Protein AF-A0AAX4JGH0-F1 (afdb_monomer_lite)

Radius of gyration: 52.21 Å; chains: 1; bounding box: 107×26×137 Å

pLDDT: mean 78.75, std 10.43, range [48.78, 91.88]

Foldseek 3Di:
DDPLLVLLVVLVVLLVVCVVVPPPPPPPVSLVSNVVSLVVNVVCVVPDDDDPVSVVSSVVSVVVSVVVVVVVVVVVVVVVVVVVVVVVVVVVVVVVVVVVVVVCVVCVVVVVVVVVVVVVVVVVVVVVVVVVVVVVVVVVVVVVVVVVVVVVVVVVVVVVVVVVVD

Organism: NCBI:txid6039

Secondary structure (DSSP, 8-state):
--HHHHHHHHHHHHHHHHHHTTT----HHHHHHHHHHHHHHHHHHHHS---HHHHHHHHHHHHHHHHHHHHHHHHHHHHHHHHHHHHHHHHHHHHHHHHHHHHHHHHHHHHHHHHHHHHHHHHHHHHHHHHHHHHHHHHHHHHHHHHHHHHHHHHHHHHHHHHHH-

Sequence (166 aa):
MNEFTHNLDSIKNILQIYKLKKNKLNDNNLLDEIKYLVKSNDKLVDTCDIQQEVLSDYIEERRKCFNLSAVAHIESLHRKNKLLNIAEDTEHVFLLNEYIKILVEEKSEQVDFLLSNYETSESFVMNGSFNLQKYNGRFFKWKVLVKVIIICILIFYTAKIISFFL

Structure (mmCIF, N/CA/C/O backbone):
data_AF-A0AAX4JGH0-F1
#
_entry.id   AF-A0AAX4JGH0-F1
#
loop_
_atom_site.group_PDB
_atom_site.id
_atom_site.type_symbol
_atom_site.label_atom_id
_atom_site.label_alt_id
_atom_site.label_comp_id
_atom_site.label_asym_id
_atom_site.label_entity_id
_atom_site.label_seq_id
_atom_site.pdbx_PDB_ins_code
_atom_site.Cartn_x
_atom_site.Cartn_y
_atom_site.Cartn_z
_atom_site.occupancy
_atom_site.B_iso_or_equiv
_atom_site.auth_seq_id
_atom_site.auth_comp_id
_atom_site.auth_asym_id
_atom_site.auth_atom_id
_atom_site.pdbx_PDB_model_num
ATOM 1 N N . MET A 1 1 ? -22.198 -10.098 53.053 1.00 55.28 1 MET A N 1
ATOM 2 C CA . MET A 1 1 ? -21.180 -9.181 52.496 1.00 55.2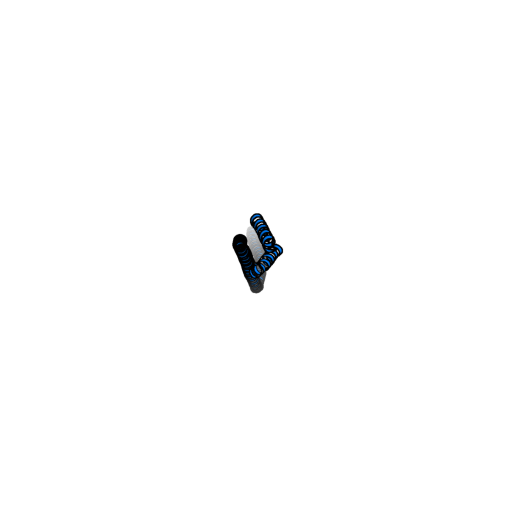8 1 MET A CA 1
ATOM 3 C C . MET A 1 1 ? -21.065 -9.574 51.039 1.00 55.28 1 MET A C 1
ATOM 5 O O . MET A 1 1 ? -20.513 -10.620 50.733 1.00 55.28 1 MET A O 1
ATOM 9 N N . ASN A 1 2 ? -21.896 -8.906 50.241 1.00 77.50 2 ASN A N 1
ATOM 10 C CA . ASN A 1 2 ? -22.578 -9.483 49.085 1.00 77.50 2 ASN A CA 1
ATOM 11 C C . ASN A 1 2 ? -21.669 -9.551 47.863 1.00 77.50 2 ASN A C 1
ATOM 13 O O . ASN A 1 2 ? -20.765 -8.737 47.711 1.00 77.50 2 ASN A O 1
ATOM 17 N N . GLU A 1 3 ? -21.979 -10.480 46.966 1.00 85.50 3 GLU A N 1
ATOM 18 C CA . GLU A 1 3 ? -21.439 -10.612 45.607 1.00 85.50 3 GLU A CA 1
ATOM 19 C C . GLU A 1 3 ? -21.186 -9.259 44.906 1.00 85.50 3 GLU A C 1
ATOM 21 O O . GLU A 1 3 ? -20.182 -9.091 44.221 1.00 85.50 3 GLU A O 1
ATOM 26 N N . PHE A 1 4 ? -22.021 -8.251 45.187 1.00 88.62 4 PHE A N 1
ATOM 27 C CA . PHE A 1 4 ? -21.848 -6.867 44.745 1.00 88.62 4 PHE A CA 1
ATOM 28 C C . PHE A 1 4 ? -20.488 -6.247 45.107 1.00 88.62 4 PHE A C 1
ATOM 30 O O . PHE A 1 4 ? -19.811 -5.681 44.247 1.00 88.62 4 PHE A O 1
ATOM 37 N N . THR A 1 5 ? -20.079 -6.352 46.375 1.00 87.75 5 THR A N 1
ATOM 38 C CA . THR A 1 5 ? -18.822 -5.787 46.887 1.00 87.75 5 THR A CA 1
ATOM 39 C C . THR A 1 5 ? -17.624 -6.535 46.306 1.00 87.75 5 THR A C 1
ATOM 41 O O . THR A 1 5 ? -16.665 -5.910 45.872 1.00 87.75 5 THR A O 1
ATOM 44 N N . HIS A 1 6 ? -17.722 -7.863 46.183 1.00 91.69 6 HIS A N 1
ATOM 45 C CA . HIS A 1 6 ? -16.688 -8.685 45.547 1.00 91.69 6 HIS A CA 1
ATOM 46 C C . HIS A 1 6 ? -16.477 -8.314 44.070 1.00 91.69 6 HIS A C 1
ATOM 48 O O . HIS A 1 6 ? -15.346 -8.172 43.596 1.00 91.69 6 HIS A O 1
ATOM 54 N N . ASN A 1 7 ? -17.568 -8.127 43.329 1.00 89.25 7 ASN A N 1
ATOM 55 C CA . ASN A 1 7 ? -17.515 -7.704 41.934 1.00 89.25 7 ASN A CA 1
ATOM 56 C C . ASN A 1 7 ? -16.962 -6.280 41.798 1.00 89.25 7 ASN A C 1
ATOM 58 O O . ASN A 1 7 ? -16.179 -6.017 40.888 1.00 89.25 7 ASN A O 1
ATOM 62 N N . LEU A 1 8 ? -17.321 -5.373 42.713 1.00 90.44 8 LEU A N 1
ATOM 63 C CA . LEU A 1 8 ? -16.772 -4.017 42.762 1.00 90.44 8 LEU A CA 1
ATOM 64 C C . LEU A 1 8 ? -15.254 -4.037 42.988 1.00 90.44 8 LEU A C 1
ATOM 66 O O . LEU A 1 8 ? -14.521 -3.360 42.266 1.00 90.44 8 LEU A O 1
ATOM 70 N N . ASP A 1 9 ? -14.772 -4.842 43.932 1.00 91.88 9 ASP A N 1
ATOM 71 C CA . ASP A 1 9 ? -13.337 -4.990 44.193 1.00 91.88 9 ASP A CA 1
ATOM 72 C C . ASP A 1 9 ? -12.606 -5.591 42.987 1.00 91.88 9 ASP A C 1
ATOM 74 O O . ASP A 1 9 ? -11.528 -5.129 42.604 1.00 91.88 9 ASP A O 1
ATOM 78 N N . SER A 1 10 ? -13.231 -6.563 42.318 1.00 90.56 10 SER A N 1
ATOM 79 C CA . SER A 1 10 ? -12.714 -7.158 41.081 1.00 90.56 10 SER A CA 1
ATOM 80 C C . SER A 1 10 ? -12.605 -6.121 39.957 1.00 90.56 10 SER A C 1
ATOM 82 O O . SER A 1 10 ? -11.562 -6.021 39.308 1.00 90.56 10 SER A O 1
ATOM 84 N N . ILE A 1 11 ? -13.627 -5.276 39.777 1.00 88.56 11 ILE A N 1
ATOM 85 C CA . ILE A 1 11 ? -13.601 -4.156 38.823 1.00 88.56 11 ILE A CA 1
ATOM 86 C C . ILE A 1 11 ? -12.456 -3.187 39.156 1.00 88.56 11 ILE A C 1
ATOM 88 O O . ILE A 1 11 ? -11.669 -2.845 38.268 1.00 88.56 11 ILE A O 1
ATOM 92 N N . LYS A 1 12 ? -12.312 -2.783 40.427 1.00 90.00 12 LYS A N 1
ATOM 93 C CA . LYS A 1 12 ? -11.232 -1.889 40.888 1.00 90.00 12 LYS A CA 1
ATOM 94 C C . LYS A 1 12 ? -9.848 -2.476 40.575 1.00 90.00 12 LYS A C 1
ATOM 96 O O . LYS A 1 12 ? -8.992 -1.771 40.035 1.00 90.00 12 LYS A O 1
ATOM 101 N N . ASN A 1 13 ? -9.643 -3.767 40.836 1.00 89.06 13 ASN A N 1
ATOM 102 C CA . ASN A 1 13 ? -8.382 -4.459 40.558 1.00 89.06 13 ASN A CA 1
ATOM 103 C C . ASN A 1 13 ? -8.061 -4.503 39.058 1.00 89.06 13 ASN A C 1
ATOM 105 O O . ASN A 1 13 ? -6.944 -4.164 38.654 1.00 89.06 13 ASN A O 1
ATOM 109 N N . ILE A 1 14 ? -9.035 -4.848 38.210 1.00 85.38 14 ILE A N 1
ATOM 110 C CA . ILE A 1 14 ? -8.820 -4.887 36.757 1.00 85.38 14 ILE A CA 1
ATOM 111 C C . ILE A 1 14 ? -8.507 -3.480 36.220 1.00 85.38 14 ILE A C 1
ATOM 113 O O . ILE A 1 14 ? -7.588 -3.312 35.413 1.00 85.38 14 ILE A O 1
ATOM 117 N N . LEU A 1 15 ? -9.202 -2.446 36.704 1.00 83.62 15 LEU A N 1
ATOM 118 C CA . LEU A 1 15 ? -8.932 -1.055 36.325 1.00 83.62 15 LEU A CA 1
ATOM 119 C C . LEU A 1 15 ? -7.530 -0.589 36.746 1.00 83.62 15 LEU A C 1
ATOM 121 O O . LEU A 1 15 ? -6.878 0.151 36.001 1.00 83.62 15 LEU A O 1
ATOM 125 N N . GLN A 1 16 ? -7.030 -1.028 37.904 1.00 85.19 16 GLN A N 1
ATOM 126 C CA . GLN A 1 16 ? -5.649 -0.765 38.323 1.00 85.19 16 GLN A CA 1
ATOM 127 C C . GLN A 1 16 ? -4.635 -1.462 37.411 1.00 85.19 16 GLN A C 1
ATOM 129 O O . GLN A 1 16 ? -3.692 -0.816 36.945 1.00 85.19 16 GLN A O 1
ATOM 134 N N . ILE A 1 17 ? -4.855 -2.741 37.089 1.00 80.94 17 ILE A N 1
ATOM 135 C CA . ILE A 1 17 ? -4.011 -3.492 36.146 1.00 80.94 17 ILE A CA 1
ATOM 136 C C . ILE A 1 17 ? -3.966 -2.777 34.792 1.00 80.94 17 ILE A C 1
ATOM 138 O O . ILE A 1 17 ? -2.889 -2.621 34.213 1.00 80.94 17 ILE A O 1
ATOM 142 N N . TYR A 1 18 ? -5.111 -2.292 34.310 1.00 74.69 18 TYR A N 1
ATOM 143 C CA . TYR A 1 18 ? -5.194 -1.546 33.058 1.00 74.69 18 TYR A CA 1
ATOM 144 C C . TYR A 1 18 ? -4.359 -0.258 33.095 1.00 74.69 18 TYR A C 1
ATOM 146 O O . TYR A 1 18 ? -3.575 0.002 32.180 1.00 74.69 18 TYR A O 1
ATOM 154 N N . LYS A 1 19 ? -4.478 0.537 34.168 1.00 75.56 19 LYS A N 1
ATOM 155 C CA . LYS A 1 19 ? -3.703 1.780 34.341 1.00 75.56 19 LYS A CA 1
ATOM 156 C C . LYS A 1 19 ? -2.195 1.525 34.364 1.00 75.56 19 LYS A C 1
ATOM 158 O O . LYS A 1 19 ? -1.446 2.295 33.765 1.00 75.56 19 LYS A O 1
ATOM 163 N N . LEU A 1 20 ? -1.759 0.450 35.021 1.00 77.69 20 LEU A N 1
ATOM 164 C CA . LEU A 1 20 ? -0.345 0.074 35.118 1.00 77.69 20 LEU A CA 1
ATOM 165 C C . LEU A 1 20 ? 0.214 -0.454 33.789 1.00 77.69 20 LEU A C 1
ATOM 167 O O . LEU A 1 20 ? 1.364 -0.182 33.454 1.00 77.69 20 LEU A O 1
ATOM 171 N N . LYS A 1 21 ? -0.596 -1.173 33.001 1.00 70.69 21 LYS A N 1
ATOM 172 C CA . LYS A 1 21 ? -0.188 -1.796 31.727 1.00 70.69 21 LYS A CA 1
ATOM 173 C C . LYS A 1 21 ? -0.307 -0.886 30.497 1.00 70.69 21 LYS A C 1
ATOM 175 O O . LYS A 1 21 ? -0.267 -1.408 29.383 1.00 70.69 21 LYS A O 1
ATOM 180 N N . LYS A 1 22 ? -0.469 0.433 30.687 1.00 56.50 22 LYS A N 1
ATOM 181 C CA . LYS A 1 22 ? -0.621 1.482 29.655 1.00 56.50 22 LYS A CA 1
ATOM 182 C C . LYS A 1 22 ? -0.047 1.042 28.287 1.00 56.50 22 LYS A C 1
ATOM 184 O O . LYS A 1 22 ? 1.168 1.014 28.109 1.00 56.50 22 LYS A O 1
ATOM 189 N N . ASN A 1 23 ? -0.938 0.680 27.353 1.00 52.00 23 ASN A N 1
ATOM 190 C CA . ASN A 1 23 ? -0.682 0.264 25.956 1.00 52.00 23 ASN A CA 1
ATOM 191 C C . ASN A 1 23 ? -0.388 -1.225 25.648 1.00 52.00 23 ASN A C 1
ATOM 193 O O . ASN A 1 23 ? 0.117 -1.514 24.563 1.00 52.00 23 ASN A O 1
ATOM 197 N N . LYS A 1 24 ? -0.720 -2.193 26.519 1.00 48.78 24 LYS A N 1
ATOM 198 C CA . LYS A 1 24 ? -0.561 -3.635 26.194 1.00 48.78 24 LYS A CA 1
ATOM 199 C C . LYS A 1 24 ? -1.810 -4.520 26.266 1.00 48.78 24 LYS A C 1
ATOM 201 O O . LYS A 1 24 ? -1.677 -5.739 26.215 1.00 48.78 24 LYS A O 1
ATOM 206 N N . LEU A 1 25 ? -3.019 -3.964 26.338 1.00 49.38 25 LEU A N 1
ATOM 207 C CA . LEU A 1 25 ? -4.233 -4.786 26.325 1.00 49.38 25 LEU A CA 1
ATOM 208 C C . LEU A 1 25 ? -4.765 -4.998 24.903 1.00 49.38 25 LEU A C 1
ATOM 210 O O . LEU A 1 25 ? -5.647 -4.291 24.435 1.00 49.38 25 LEU A O 1
ATOM 214 N N . ASN A 1 26 ? -4.248 -6.033 24.245 1.00 49.78 26 ASN A N 1
ATOM 215 C CA . ASN A 1 26 ? -4.988 -6.748 23.201 1.00 49.78 26 ASN A CA 1
ATOM 216 C C . ASN A 1 26 ? -5.777 -7.937 23.806 1.00 49.78 26 ASN A C 1
ATOM 218 O O . ASN A 1 26 ? -6.290 -8.777 23.073 1.00 49.78 26 ASN A O 1
ATOM 222 N N . ASP A 1 27 ? -5.860 -8.025 25.142 1.00 56.88 27 ASP A N 1
ATOM 223 C CA . ASP A 1 27 ? -6.593 -9.073 25.853 1.00 56.88 27 ASP A CA 1
ATOM 224 C C . ASP A 1 27 ? -8.087 -8.744 25.866 1.00 56.88 27 ASP A C 1
ATOM 226 O O . ASP A 1 27 ? -8.613 -8.177 26.828 1.00 56.88 27 ASP A O 1
ATOM 230 N N . ASN A 1 28 ? -8.777 -9.136 24.792 1.00 62.78 28 ASN A N 1
ATOM 231 C CA . ASN A 1 28 ? -10.243 -9.130 24.702 1.00 62.78 28 ASN A CA 1
ATOM 232 C C . ASN A 1 28 ? -10.899 -9.757 25.953 1.00 62.78 28 ASN A C 1
ATOM 234 O O . ASN A 1 28 ? -11.942 -9.291 26.404 1.00 62.78 28 ASN A O 1
ATOM 238 N N . ASN A 1 29 ? -10.220 -10.723 26.582 1.00 70.69 29 ASN A N 1
ATOM 239 C CA . ASN A 1 29 ? -10.659 -11.409 27.796 1.00 70.69 29 ASN A CA 1
ATOM 240 C C . ASN A 1 29 ? -10.896 -10.467 28.990 1.00 70.69 29 ASN A C 1
ATOM 242 O O . ASN A 1 29 ? -11.900 -10.613 29.678 1.00 70.69 29 ASN A O 1
ATOM 246 N N . LEU A 1 30 ? -10.026 -9.475 29.224 1.00 74.94 30 LEU A N 1
ATOM 247 C CA . LEU A 1 30 ? -10.169 -8.560 30.370 1.00 74.94 30 LEU A CA 1
ATOM 248 C C . LEU A 1 30 ? -11.322 -7.569 30.166 1.00 74.94 30 LEU A C 1
ATOM 250 O O . LEU A 1 30 ? -12.015 -7.207 31.114 1.00 74.94 30 LEU A O 1
ATOM 254 N N . LEU A 1 31 ? -11.547 -7.133 28.923 1.00 75.00 31 LEU A N 1
ATOM 255 C CA . LEU A 1 31 ? -12.669 -6.253 28.602 1.00 75.00 31 LEU A CA 1
ATOM 256 C C . LEU A 1 31 ? -14.008 -6.992 28.741 1.00 75.00 31 LEU A C 1
ATOM 258 O O . LEU A 1 31 ? -14.983 -6.413 29.222 1.00 75.00 31 LEU A O 1
ATOM 262 N N . ASP A 1 32 ? -14.057 -8.260 28.340 1.00 80.94 32 ASP A N 1
ATOM 263 C CA . ASP A 1 32 ? -15.258 -9.084 28.466 1.00 80.94 32 ASP A CA 1
ATOM 264 C C . ASP A 1 32 ? -15.545 -9.471 29.924 1.00 80.94 32 ASP A C 1
ATOM 266 O O . ASP A 1 32 ? -16.706 -9.457 30.341 1.00 80.94 32 ASP A O 1
ATOM 270 N N . GLU A 1 33 ? -14.506 -9.688 30.733 1.00 83.88 33 GLU A N 1
ATOM 271 C CA . GLU A 1 33 ? -14.626 -9.881 32.182 1.00 83.88 33 GLU A CA 1
ATOM 272 C C . GLU A 1 33 ? -15.199 -8.634 32.880 1.00 83.88 33 GLU A C 1
ATOM 274 O O . GLU A 1 33 ? -16.160 -8.744 33.645 1.00 83.88 33 GLU A O 1
ATOM 279 N N . ILE A 1 34 ? -14.714 -7.428 32.548 1.00 85.06 34 ILE A N 1
ATOM 280 C CA . ILE A 1 34 ? -15.295 -6.171 33.060 1.00 85.06 34 ILE A CA 1
ATOM 281 C C . ILE A 1 34 ? -16.778 -6.057 32.680 1.00 85.06 34 ILE A C 1
ATOM 283 O O . ILE A 1 34 ? -17.602 -5.715 33.531 1.00 85.06 34 ILE A O 1
ATOM 287 N N . LYS A 1 35 ? -17.148 -6.341 31.421 1.00 83.31 35 LYS A N 1
ATOM 288 C CA . LYS A 1 35 ? -18.556 -6.287 30.980 1.00 83.31 35 LYS A CA 1
ATOM 289 C C . LYS A 1 35 ? -19.429 -7.261 31.768 1.00 83.31 35 LYS A C 1
ATOM 291 O O . LYS A 1 35 ? -20.555 -6.910 32.123 1.00 83.31 35 LYS A O 1
ATOM 296 N N . TYR A 1 36 ? -18.929 -8.468 32.026 1.00 88.44 36 TYR A N 1
ATOM 297 C CA . TYR A 1 36 ? -19.640 -9.470 32.812 1.00 88.44 36 TYR A CA 1
ATOM 298 C C . TYR A 1 36 ? -19.869 -8.994 34.252 1.00 88.44 36 TYR A C 1
ATOM 300 O O . TYR A 1 36 ? -21.006 -9.023 34.723 1.00 88.44 36 TYR A O 1
ATOM 308 N N . LEU A 1 37 ? -18.825 -8.489 34.917 1.00 88.06 37 LEU A N 1
ATOM 309 C CA . LEU A 1 37 ? -18.899 -8.000 36.298 1.00 88.06 37 LEU A CA 1
ATOM 310 C C . LEU A 1 37 ? -19.838 -6.796 36.440 1.00 88.06 37 LEU A C 1
ATOM 312 O O . LEU A 1 37 ? -20.670 -6.777 37.346 1.00 88.06 37 LEU A O 1
ATOM 316 N N . VAL A 1 38 ? -19.772 -5.832 35.514 1.00 85.75 38 VAL A N 1
ATOM 317 C CA . VAL A 1 38 ? -20.701 -4.686 35.475 1.00 85.75 38 VAL A CA 1
ATOM 318 C C . VAL A 1 38 ? -22.136 -5.164 35.267 1.00 85.75 38 VAL A C 1
ATOM 320 O O . VAL A 1 38 ? -23.035 -4.734 35.978 1.00 85.75 38 VAL A O 1
ATOM 323 N N . LYS A 1 39 ? -22.376 -6.104 34.346 1.00 85.56 39 LYS A N 1
ATOM 324 C CA . LYS A 1 39 ? -23.723 -6.648 34.121 1.00 85.56 39 LYS A CA 1
ATOM 325 C C . LYS A 1 39 ? -24.251 -7.410 35.339 1.00 85.56 39 LYS A C 1
ATOM 327 O O . LYS A 1 39 ? -25.449 -7.362 35.604 1.00 85.56 39 LYS A O 1
ATOM 332 N N . SER A 1 40 ? -23.383 -8.130 36.048 1.00 87.12 40 SER A N 1
ATOM 333 C CA . SER A 1 40 ? -23.750 -8.8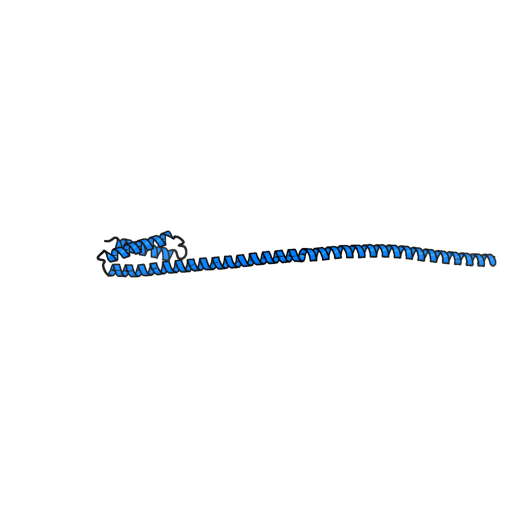26 37.282 1.00 87.12 40 SER A CA 1
ATOM 334 C C . SER A 1 40 ? -24.127 -7.827 38.377 1.00 87.12 40 SER A C 1
ATOM 336 O O . SER A 1 40 ? -25.199 -7.935 38.967 1.00 87.12 40 SER A O 1
ATOM 338 N N . ASN A 1 41 ? -23.320 -6.781 38.572 1.00 86.06 41 ASN A N 1
ATOM 339 C CA . ASN A 1 41 ? -23.619 -5.749 39.560 1.00 86.06 41 ASN A CA 1
ATOM 340 C C . ASN A 1 41 ? -24.833 -4.900 39.207 1.00 86.06 41 ASN A C 1
ATOM 342 O O . ASN A 1 41 ? -25.612 -4.617 40.106 1.00 86.06 41 ASN A O 1
ATOM 346 N N . ASP A 1 42 ? -25.046 -4.559 37.935 1.00 84.75 42 ASP A N 1
ATOM 347 C CA . ASP A 1 42 ? -26.252 -3.849 37.498 1.00 84.75 42 ASP A CA 1
ATOM 348 C C . ASP A 1 42 ? -27.517 -4.649 37.876 1.00 84.75 42 ASP A C 1
ATOM 350 O O . ASP A 1 42 ? -28.456 -4.076 38.415 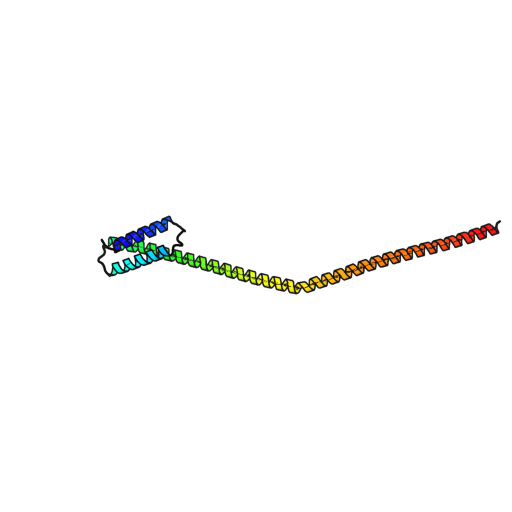1.00 84.75 42 ASP A O 1
ATOM 354 N N . LYS A 1 43 ? -27.511 -5.986 37.729 1.00 84.06 43 LYS A N 1
ATOM 355 C CA . LYS A 1 43 ? -28.624 -6.836 38.199 1.00 84.06 43 LYS A CA 1
ATOM 356 C C . LYS A 1 43 ? -28.786 -6.824 39.717 1.00 84.06 43 LYS A C 1
ATOM 358 O O . LYS A 1 43 ? -29.906 -6.853 40.207 1.00 84.06 43 LYS A O 1
ATOM 363 N N . LEU A 1 44 ? -27.680 -6.817 40.458 1.00 85.12 44 LEU A N 1
ATOM 364 C CA . LEU A 1 44 ? -27.713 -6.801 41.920 1.00 85.12 44 LEU A CA 1
ATOM 365 C C . LEU A 1 44 ? -28.214 -5.460 42.471 1.00 85.12 44 LEU A C 1
ATOM 367 O O . LEU A 1 44 ? -28.870 -5.467 43.508 1.00 85.12 44 LEU A O 1
ATOM 371 N N . VAL A 1 45 ? -27.970 -4.341 41.775 1.00 83.12 45 VAL A N 1
ATOM 372 C CA . VAL A 1 45 ? -28.591 -3.043 42.102 1.00 83.12 45 VAL A CA 1
ATOM 373 C C . VAL A 1 45 ? -30.114 -3.135 42.037 1.00 83.12 45 VAL A C 1
ATOM 375 O O . VAL A 1 45 ? -30.788 -2.589 42.905 1.00 83.12 45 VAL A O 1
ATOM 378 N N . ASP A 1 46 ? -30.654 -3.861 41.058 1.00 74.19 46 ASP A N 1
ATOM 379 C CA . ASP A 1 46 ? -32.103 -4.005 40.892 1.00 74.19 46 ASP A CA 1
ATOM 380 C C . ASP A 1 46 ? -32.741 -4.924 41.952 1.00 74.19 46 ASP A C 1
ATOM 382 O O . ASP A 1 46 ? -33.937 -4.818 42.227 1.00 74.19 46 ASP A O 1
ATOM 386 N N . THR A 1 47 ? -31.971 -5.851 42.534 1.00 75.81 47 THR A N 1
ATOM 387 C CA . THR A 1 47 ? -32.513 -6.942 43.367 1.00 75.81 47 THR A CA 1
ATOM 388 C C . THR A 1 47 ? -32.114 -6.905 44.839 1.00 75.81 47 THR A C 1
ATOM 390 O O . THR A 1 47 ? -32.662 -7.675 45.628 1.00 75.81 47 THR A O 1
ATOM 393 N N . CYS A 1 48 ? -31.137 -6.087 45.230 1.00 78.06 48 CYS A N 1
ATOM 394 C CA . CYS A 1 48 ? -30.575 -6.104 46.580 1.00 78.06 48 CYS A CA 1
ATOM 395 C C . CYS A 1 48 ? -30.630 -4.730 47.248 1.00 78.06 48 CYS A C 1
ATOM 397 O O . CYS A 1 48 ? -30.474 -3.701 46.600 1.00 78.06 48 CYS A O 1
ATOM 399 N N . ASP A 1 49 ? -30.771 -4.732 48.574 1.00 79.38 49 ASP A N 1
ATOM 400 C CA . ASP A 1 49 ? -30.581 -3.532 49.386 1.00 79.38 49 ASP A CA 1
ATOM 401 C C . ASP A 1 49 ? -29.074 -3.283 49.566 1.00 79.38 49 ASP A C 1
ATOM 403 O O . ASP A 1 49 ? -28.357 -4.083 50.181 1.00 79.38 49 ASP A O 1
ATOM 407 N N . ILE A 1 50 ? -28.571 -2.221 48.936 1.00 83.00 50 ILE A N 1
ATOM 408 C CA . ILE A 1 50 ? -27.147 -1.879 48.865 1.00 83.00 50 ILE A CA 1
ATOM 409 C C . ILE A 1 50 ? -26.935 -0.551 49.581 1.00 83.00 50 ILE A C 1
ATOM 411 O O . ILE A 1 50 ? -27.622 0.433 49.324 1.00 83.00 50 ILE A O 1
ATOM 415 N N . GLN A 1 51 ? -25.921 -0.503 50.444 1.00 86.56 51 GLN A N 1
ATOM 416 C CA . GLN A 1 51 ? -25.527 0.731 51.115 1.00 86.56 51 GLN A CA 1
ATOM 417 C C . GLN A 1 51 ? -25.147 1.814 50.095 1.00 86.56 51 GLN A C 1
ATOM 419 O O . GLN A 1 51 ? -24.335 1.581 49.198 1.00 86.56 51 GLN A O 1
ATOM 424 N N . GLN A 1 52 ? -25.695 3.016 50.279 1.00 83.06 52 GLN A N 1
ATOM 425 C CA . GLN A 1 52 ? -25.546 4.143 49.355 1.00 83.06 52 GLN A CA 1
ATOM 426 C C . GLN A 1 52 ? -24.081 4.488 49.037 1.00 83.06 52 GLN A C 1
ATOM 428 O O . GLN A 1 52 ? -23.762 4.832 47.901 1.00 83.06 52 GLN A O 1
ATOM 433 N N . GLU A 1 53 ? -23.184 4.372 50.019 1.00 87.75 53 GLU A N 1
ATOM 434 C CA . GLU A 1 53 ? -21.746 4.616 49.842 1.00 87.75 53 GLU A CA 1
ATOM 435 C C . GLU A 1 53 ? -21.125 3.628 48.842 1.00 87.75 53 GLU A C 1
ATOM 437 O O . GLU A 1 53 ? -20.473 4.034 47.882 1.00 87.75 53 GLU A O 1
ATOM 442 N N . VAL A 1 54 ? -21.418 2.333 48.996 1.00 86.00 54 VAL A N 1
ATOM 443 C CA . VAL A 1 54 ? -20.912 1.262 48.119 1.00 86.00 54 VAL A CA 1
ATOM 444 C C . VAL A 1 54 ? -21.500 1.380 46.708 1.00 86.00 54 VAL A C 1
ATOM 446 O O . VAL A 1 54 ? -20.816 1.121 45.716 1.00 86.00 54 VAL A O 1
ATOM 449 N N . LEU A 1 55 ? -22.761 1.807 46.599 1.00 84.44 55 LEU A N 1
ATOM 450 C CA . LEU A 1 55 ? -23.406 2.074 45.313 1.00 84.44 55 LEU A CA 1
ATOM 451 C C . LEU A 1 55 ? -22.769 3.273 44.592 1.00 84.44 55 LEU A C 1
ATOM 453 O O . LEU A 1 55 ? -22.532 3.210 43.384 1.00 84.44 55 LEU A O 1
ATOM 457 N N . SER A 1 56 ? -22.462 4.347 45.323 1.00 83.19 56 SER A N 1
ATOM 458 C CA . SER A 1 56 ? -21.784 5.527 44.775 1.00 83.19 56 SER A CA 1
ATOM 459 C C . SER A 1 56 ? -20.396 5.174 44.234 1.00 83.19 56 SER A C 1
ATOM 461 O O . SER A 1 56 ? -20.072 5.525 43.095 1.00 83.19 56 SER A O 1
ATOM 463 N N . ASP A 1 57 ? -19.621 4.407 45.004 1.00 87.62 57 ASP A N 1
ATOM 464 C CA . ASP A 1 57 ? -18.324 3.864 44.588 1.00 87.62 57 ASP A CA 1
ATOM 465 C C . ASP A 1 57 ? -18.433 3.058 43.286 1.00 87.62 57 ASP A C 1
ATOM 467 O O . ASP A 1 57 ? -17.649 3.237 42.350 1.00 87.62 57 ASP A O 1
ATOM 471 N N . TYR A 1 58 ? -19.435 2.181 43.198 1.00 87.12 58 TYR A N 1
ATOM 472 C CA . TYR A 1 58 ? -19.674 1.378 42.003 1.00 87.12 58 TYR A CA 1
ATOM 473 C C . TYR A 1 58 ? -20.005 2.227 40.771 1.00 87.12 58 TYR A C 1
ATOM 475 O O . TYR A 1 58 ? -19.473 1.969 39.689 1.00 87.12 58 TYR A O 1
ATOM 483 N N . ILE A 1 59 ? -20.836 3.264 40.911 1.00 84.69 59 ILE A N 1
ATOM 484 C CA . ILE A 1 59 ? -21.188 4.161 39.799 1.00 84.69 59 ILE A CA 1
ATOM 485 C C . ILE A 1 59 ? -19.943 4.866 39.247 1.00 84.69 59 ILE A C 1
ATOM 487 O O . ILE A 1 59 ? -19.811 5.020 38.026 1.00 84.69 59 ILE A O 1
ATOM 491 N N . GLU A 1 60 ? -19.025 5.286 40.116 1.00 86.69 60 GLU A N 1
ATOM 492 C CA . GLU A 1 60 ? -17.790 5.944 39.693 1.00 86.69 60 GLU A CA 1
ATOM 493 C C . GLU A 1 60 ? -16.873 4.989 38.912 1.00 86.69 60 GLU A C 1
ATOM 495 O O . GLU A 1 60 ? -16.398 5.330 37.821 1.00 86.69 60 GLU A O 1
ATOM 500 N N . GLU A 1 61 ? -16.670 3.772 39.416 1.00 85.19 61 GLU A N 1
ATOM 501 C CA . GLU A 1 61 ? -15.851 2.761 38.737 1.00 85.19 61 GLU A CA 1
ATOM 502 C C . GLU A 1 61 ? -16.485 2.306 37.414 1.00 85.19 61 GLU A C 1
ATOM 504 O O . GLU A 1 61 ? -15.802 2.218 36.390 1.00 85.19 61 GLU A O 1
ATOM 509 N N . ARG A 1 62 ? -17.813 2.155 37.374 1.00 81.50 62 ARG A N 1
ATOM 510 C CA . ARG A 1 62 ? -18.570 1.861 36.147 1.00 81.50 62 ARG A CA 1
ATOM 511 C C . ARG A 1 62 ? -18.349 2.927 35.070 1.00 81.50 62 ARG A C 1
ATOM 513 O O . ARG A 1 62 ? -18.129 2.586 33.907 1.00 81.50 62 ARG A O 1
ATOM 520 N N . ARG A 1 63 ? -18.341 4.219 35.427 1.00 78.69 63 ARG A N 1
ATOM 521 C CA . ARG A 1 63 ? -18.026 5.311 34.477 1.00 78.69 63 ARG A CA 1
ATOM 522 C C . ARG A 1 63 ? -16.606 5.195 33.918 1.00 78.69 63 ARG A C 1
ATOM 524 O O . ARG A 1 63 ? -16.406 5.408 32.721 1.00 78.69 63 ARG A O 1
ATOM 531 N N . LYS A 1 64 ? -15.628 4.820 34.749 1.00 81.81 64 LYS A N 1
ATOM 532 C CA . LYS A 1 64 ? -14.240 4.590 34.306 1.00 81.81 64 LYS A CA 1
ATOM 533 C C . LYS A 1 64 ? -14.168 3.433 33.300 1.00 81.81 64 LYS A C 1
ATOM 535 O O . LYS A 1 64 ? -13.496 3.577 32.280 1.00 81.81 64 LYS A O 1
ATOM 540 N N . CYS A 1 65 ? -14.913 2.345 33.518 1.00 79.81 65 CYS A N 1
ATOM 541 C CA . CYS A 1 65 ? -15.016 1.226 32.570 1.00 79.81 65 CYS A CA 1
ATOM 542 C C . CYS A 1 65 ? -15.594 1.640 31.205 1.00 79.81 65 CYS A C 1
ATOM 544 O O . CYS A 1 65 ? -15.066 1.236 30.168 1.00 79.81 65 CYS A O 1
ATOM 546 N N . PHE A 1 66 ? -16.644 2.468 31.178 1.00 73.00 66 PHE A N 1
ATOM 547 C CA . PHE A 1 66 ? -17.234 2.943 29.918 1.00 73.00 66 PHE A CA 1
ATOM 548 C C . PHE A 1 66 ? -16.240 3.741 29.069 1.00 73.00 66 PHE A C 1
ATOM 550 O O . PHE A 1 66 ? -16.136 3.513 27.862 1.00 73.00 66 PHE A O 1
ATOM 557 N N . ASN A 1 67 ? -15.457 4.617 29.701 1.00 70.81 67 ASN A N 1
ATOM 558 C CA . ASN A 1 67 ? -14.429 5.389 29.003 1.00 70.81 67 ASN A CA 1
ATOM 559 C C . ASN A 1 67 ? -13.358 4.483 28.374 1.00 70.81 67 ASN A C 1
ATOM 561 O O . ASN A 1 67 ? -12.894 4.765 27.272 1.00 70.81 67 ASN A O 1
ATOM 565 N N . LEU A 1 68 ? -13.008 3.364 29.017 1.00 69.00 68 LEU A N 1
ATOM 566 C CA . LEU A 1 68 ? -12.070 2.385 28.455 1.00 69.00 68 LEU A CA 1
ATOM 567 C C . LEU A 1 68 ? -12.617 1.701 27.200 1.00 69.00 68 LEU A C 1
ATOM 569 O O . LEU A 1 68 ? -11.909 1.596 26.199 1.00 69.00 68 LEU A O 1
ATOM 573 N N . SER A 1 69 ? -13.884 1.280 27.227 1.00 65.31 69 SER A N 1
ATOM 574 C CA . SER A 1 69 ? -14.528 0.669 26.058 1.00 65.31 69 SER A CA 1
ATOM 575 C C . SER A 1 69 ? -14.619 1.644 24.879 1.00 65.31 69 SER A C 1
ATOM 577 O O . SER A 1 69 ? -14.457 1.230 23.730 1.00 65.31 69 SER A O 1
ATOM 579 N N . ALA A 1 70 ? -14.859 2.931 25.145 1.00 64.50 70 ALA A N 1
ATOM 580 C CA . ALA A 1 70 ? -14.894 3.965 24.114 1.00 64.50 70 ALA A CA 1
ATOM 581 C C . ALA A 1 70 ? -13.507 4.196 23.488 1.00 64.50 70 ALA A C 1
ATOM 583 O O . ALA A 1 70 ? -13.389 4.254 22.265 1.00 64.50 70 ALA A O 1
ATOM 584 N N . VAL A 1 71 ? -12.448 4.250 24.304 1.00 60.78 71 VAL A N 1
ATOM 585 C CA . VAL A 1 71 ? -11.061 4.395 23.824 1.00 60.78 71 VAL A CA 1
ATOM 586 C C . VAL A 1 71 ? -10.650 3.205 22.952 1.00 60.78 71 VAL A C 1
ATOM 588 O O . VAL A 1 71 ? -10.149 3.409 21.847 1.00 60.78 71 VAL A O 1
ATOM 591 N N . ALA A 1 72 ? -10.947 1.973 23.375 1.00 62.00 72 ALA A N 1
ATOM 592 C CA . ALA A 1 72 ? -10.649 0.775 22.586 1.00 62.00 72 ALA A CA 1
ATOM 593 C C . ALA A 1 72 ? -11.379 0.765 21.227 1.00 62.00 72 ALA A C 1
ATOM 595 O O . ALA A 1 72 ? -10.811 0.367 20.205 1.00 62.00 72 ALA A O 1
ATOM 596 N N . HIS A 1 73 ? -12.628 1.244 21.189 1.00 65.81 73 HIS A N 1
ATOM 597 C CA . HIS A 1 73 ? -13.387 1.378 19.945 1.00 65.81 73 HIS A CA 1
ATOM 598 C C . HIS A 1 73 ? -12.788 2.449 19.019 1.00 65.81 73 HIS A C 1
ATOM 600 O O . HIS A 1 73 ? -12.695 2.233 17.810 1.00 65.81 73 HIS A O 1
ATOM 606 N N . ILE A 1 74 ? -12.350 3.588 19.562 1.00 60.72 74 ILE A N 1
ATOM 607 C CA . ILE A 1 74 ? -11.684 4.651 18.793 1.00 60.72 74 ILE A CA 1
ATOM 608 C C . ILE A 1 74 ? -10.364 4.140 18.197 1.00 60.72 74 ILE A C 1
ATOM 610 O O . ILE A 1 74 ? -10.108 4.341 17.011 1.00 60.72 74 ILE A O 1
ATOM 614 N N . GLU A 1 75 ? -9.559 3.410 18.969 1.00 60.88 75 GLU A N 1
ATOM 615 C CA . GLU A 1 75 ? -8.319 2.797 18.476 1.00 60.88 75 GLU A CA 1
ATOM 616 C C . GLU A 1 75 ? -8.575 1.719 17.410 1.00 60.88 75 GLU A C 1
ATOM 618 O O . GLU A 1 75 ? -7.813 1.592 16.449 1.00 60.88 75 GLU A O 1
ATOM 623 N N . SER A 1 76 ? -9.650 0.936 17.545 1.00 57.38 76 SER A N 1
ATOM 624 C CA . SER A 1 76 ? -10.082 -0.028 16.522 1.00 57.38 76 SER A CA 1
ATOM 625 C C . SER A 1 76 ? -10.493 0.669 15.218 1.00 57.38 76 SER A C 1
ATOM 627 O O . SER A 1 76 ? -10.028 0.290 14.141 1.00 57.38 76 SER A O 1
ATOM 629 N N . LEU A 1 77 ? -11.282 1.747 15.302 1.00 60.78 77 LEU A N 1
ATOM 630 C CA . LEU A 1 77 ? -11.642 2.569 14.142 1.00 60.78 77 LEU A CA 1
ATOM 631 C C . LEU A 1 77 ? -10.413 3.200 13.481 1.00 60.78 77 LEU A C 1
ATOM 633 O O . LEU A 1 77 ? -10.291 3.161 12.259 1.00 60.78 77 LEU A O 1
ATOM 637 N N . HIS A 1 78 ? -9.468 3.718 14.267 1.00 57.94 78 HIS A N 1
ATOM 638 C CA . HIS A 1 78 ? -8.219 4.263 13.737 1.00 57.94 78 HIS A CA 1
ATOM 639 C C . HIS A 1 78 ? -7.394 3.187 13.014 1.00 57.94 78 HIS A C 1
ATOM 641 O O . HIS A 1 78 ? -6.817 3.452 11.956 1.00 57.94 78 HIS A O 1
ATOM 647 N N . ARG A 1 79 ? -7.336 1.960 13.551 1.00 54.72 79 ARG A N 1
ATOM 648 C CA . ARG A 1 79 ? -6.681 0.824 12.881 1.00 54.72 79 ARG A CA 1
ATOM 649 C C . ARG A 1 79 ? -7.379 0.471 11.567 1.00 54.72 79 ARG A C 1
ATOM 651 O O . ARG A 1 79 ? -6.698 0.312 10.559 1.00 54.72 79 ARG A O 1
ATOM 658 N N . LYS A 1 80 ? -8.714 0.411 11.558 1.00 67.44 80 LYS A N 1
ATOM 659 C CA . LYS A 1 80 ? -9.510 0.143 10.351 1.00 67.44 80 LYS A CA 1
ATOM 660 C C . LYS A 1 80 ? -9.284 1.201 9.268 1.00 67.44 80 LYS A C 1
ATOM 662 O O . LYS A 1 80 ? -9.024 0.838 8.128 1.00 67.44 80 LYS A O 1
ATOM 667 N N . ASN A 1 81 ? -9.318 2.483 9.626 1.00 58.72 81 ASN A N 1
ATOM 668 C CA . ASN A 1 81 ? -9.074 3.573 8.678 1.00 58.72 81 ASN A CA 1
ATOM 669 C C . ASN A 1 81 ? -7.650 3.521 8.112 1.00 58.72 81 ASN A C 1
ATOM 671 O O . ASN A 1 81 ? -7.462 3.673 6.913 1.00 58.72 81 ASN A O 1
ATOM 675 N N . LYS A 1 82 ? -6.645 3.219 8.946 1.00 61.78 82 LYS A N 1
ATOM 676 C CA . LYS A 1 82 ? -5.267 3.047 8.466 1.00 61.78 82 LYS A CA 1
ATOM 677 C C . LYS A 1 82 ? -5.140 1.888 7.468 1.00 61.78 82 LYS A C 1
ATOM 679 O O . LYS A 1 82 ? -4.390 2.008 6.509 1.00 61.78 82 LYS A O 1
ATOM 684 N N . LEU A 1 83 ? -5.854 0.781 7.688 1.00 58.41 83 LEU A N 1
ATOM 685 C CA . LEU A 1 83 ? -5.871 -0.356 6.761 1.00 58.41 83 LEU A CA 1
ATOM 686 C C . LEU A 1 83 ? -6.573 -0.026 5.437 1.00 58.41 83 LEU A C 1
ATOM 688 O O . LEU A 1 83 ? -6.103 -0.475 4.399 1.00 58.41 83 LEU A O 1
ATOM 692 N N . LEU A 1 84 ? -7.651 0.764 5.468 1.00 69.44 84 LEU A N 1
ATOM 693 C CA . LEU A 1 84 ? -8.324 1.241 4.255 1.00 69.44 84 LEU A CA 1
ATOM 694 C C . LEU A 1 84 ? -7.393 2.111 3.407 1.00 69.44 84 LEU A C 1
ATOM 696 O O . LEU A 1 84 ? -7.229 1.824 2.229 1.00 69.44 84 LEU A O 1
ATOM 700 N N . ASN A 1 85 ? -6.693 3.070 4.021 1.00 67.19 85 ASN A N 1
ATOM 701 C CA . ASN A 1 85 ? -5.727 3.907 3.302 1.00 67.19 85 ASN A CA 1
ATOM 702 C C . ASN A 1 85 ? -4.612 3.070 2.647 1.00 67.19 85 ASN A C 1
ATOM 704 O O . ASN A 1 85 ? -4.233 3.324 1.514 1.00 67.19 85 ASN A O 1
ATOM 708 N N . ILE A 1 86 ? -4.112 2.032 3.333 1.00 63.41 86 ILE A N 1
ATOM 709 C CA . ILE A 1 86 ? -3.106 1.119 2.760 1.00 63.41 86 ILE A CA 1
ATOM 710 C C . ILE A 1 86 ? -3.675 0.346 1.561 1.00 63.41 86 ILE A C 1
ATOM 712 O O . ILE A 1 86 ? -2.959 0.106 0.589 1.00 63.41 86 ILE A O 1
ATOM 716 N N . ALA A 1 87 ? -4.940 -0.077 1.630 1.00 65.44 87 ALA A N 1
ATOM 717 C CA . ALA A 1 87 ? -5.594 -0.779 0.531 1.00 65.44 87 ALA A CA 1
ATOM 718 C C . ALA A 1 87 ? -5.765 0.134 -0.695 1.00 65.44 87 ALA A C 1
ATOM 720 O O . ALA A 1 87 ? -5.419 -0.284 -1.797 1.00 65.44 87 ALA A O 1
ATOM 721 N N . GLU A 1 88 ? -6.200 1.381 -0.487 1.00 76.19 88 GLU A N 1
ATOM 722 C CA . GLU A 1 88 ? -6.301 2.408 -1.534 1.00 76.19 88 GLU A CA 1
ATOM 723 C C . GLU A 1 88 ? -4.927 2.706 -2.164 1.00 76.19 88 GLU A C 1
ATOM 725 O O . GLU A 1 88 ? -4.780 2.664 -3.386 1.00 76.19 88 GLU A O 1
ATOM 730 N N . ASP A 1 89 ? -3.882 2.899 -1.350 1.00 73.69 89 ASP A N 1
ATOM 731 C CA . ASP A 1 89 ? -2.509 3.106 -1.838 1.00 73.69 89 ASP A CA 1
ATOM 732 C C . ASP A 1 89 ? -2.010 1.912 -2.675 1.00 73.69 89 ASP A C 1
ATOM 734 O O . ASP A 1 89 ? -1.345 2.082 -3.701 1.00 73.69 89 ASP A O 1
ATOM 738 N N . THR A 1 90 ? -2.346 0.686 -2.264 1.00 74.94 90 THR A N 1
ATOM 739 C CA . THR A 1 90 ? -1.962 -0.539 -2.985 1.00 74.94 90 THR A CA 1
ATOM 740 C C . THR A 1 90 ? -2.676 -0.642 -4.333 1.00 74.94 90 THR A C 1
ATOM 742 O O . THR A 1 90 ? -2.054 -1.017 -5.330 1.00 74.94 90 THR A O 1
ATOM 745 N N . GLU A 1 91 ? -3.959 -0.281 -4.388 1.00 84.25 91 GLU A N 1
ATOM 746 C CA . GLU A 1 91 ? -4.735 -0.232 -5.629 1.00 84.25 91 GLU A CA 1
ATOM 747 C C . GLU A 1 91 ? -4.144 0.789 -6.616 1.00 84.25 91 GLU A C 1
ATOM 749 O O . GLU A 1 91 ? -3.952 0.474 -7.793 1.00 84.25 91 GLU A O 1
ATOM 754 N N . HIS A 1 92 ? -3.741 1.969 -6.135 1.00 72.69 92 HIS A N 1
ATOM 755 C CA . HIS A 1 92 ? -3.065 2.972 -6.962 1.00 72.69 92 HIS A CA 1
ATOM 756 C C . HIS A 1 92 ? -1.732 2.478 -7.542 1.00 72.69 92 HIS A C 1
ATOM 758 O O . HIS A 1 92 ? -1.452 2.713 -8.721 1.00 72.69 92 HIS A O 1
ATOM 764 N N . VAL A 1 93 ? -0.920 1.769 -6.753 1.00 73.06 93 VAL A N 1
ATOM 765 C CA . VAL A 1 93 ? 0.346 1.183 -7.233 1.00 73.06 93 VAL A CA 1
ATOM 766 C C . VAL A 1 93 ? 0.096 0.101 -8.285 1.00 73.06 93 VAL A C 1
ATOM 768 O O . VAL A 1 93 ? 0.817 0.036 -9.283 1.00 73.06 93 VAL A O 1
ATOM 771 N N . PHE A 1 94 ? -0.932 -0.728 -8.099 1.00 85.06 94 PHE A N 1
ATOM 772 C CA . PHE A 1 94 ? -1.312 -1.745 -9.079 1.00 85.06 94 PHE A CA 1
ATOM 773 C C . PHE A 1 94 ? -1.724 -1.116 -10.418 1.00 85.06 94 PHE A C 1
ATOM 775 O O . PHE A 1 94 ? -1.195 -1.495 -11.464 1.00 85.06 94 PHE A O 1
ATOM 782 N N . LEU A 1 95 ? -2.597 -0.104 -10.381 1.00 80.69 95 LEU A N 1
ATOM 783 C CA . LEU A 1 95 ? -3.031 0.629 -11.575 1.00 80.69 95 LEU A CA 1
ATOM 784 C C . LEU A 1 95 ? -1.864 1.313 -12.298 1.00 80.69 95 LEU A C 1
ATOM 786 O O . LEU A 1 95 ? -1.793 1.283 -13.527 1.00 80.69 95 LEU A O 1
ATOM 790 N N . LEU A 1 96 ? -0.926 1.899 -11.549 1.00 79.50 96 LEU A N 1
ATOM 791 C CA . LEU A 1 96 ? 0.270 2.511 -12.125 1.00 79.50 96 LEU A CA 1
ATOM 792 C C . LEU A 1 96 ? 1.150 1.474 -12.838 1.00 79.50 96 LEU A C 1
ATOM 794 O O . LEU A 1 96 ? 1.644 1.745 -13.930 1.00 79.50 96 LEU A O 1
ATOM 798 N N . ASN A 1 97 ? 1.326 0.288 -12.251 1.00 78.00 97 ASN A N 1
ATOM 799 C CA . ASN A 1 97 ? 2.098 -0.790 -12.872 1.00 78.00 97 ASN A CA 1
ATOM 800 C C . ASN A 1 97 ? 1.459 -1.293 -14.172 1.00 78.00 97 ASN A C 1
ATOM 802 O O . ASN A 1 97 ? 2.174 -1.490 -15.154 1.00 78.00 97 ASN A O 1
ATOM 806 N N . GLU A 1 98 ? 0.136 -1.459 -14.208 1.00 82.69 98 GLU A N 1
ATOM 807 C CA . GLU A 1 98 ? -0.576 -1.819 -15.443 1.00 82.69 98 GLU A CA 1
ATOM 808 C C . GLU A 1 98 ? -0.414 -0.735 -16.518 1.00 82.69 98 GLU A C 1
ATOM 810 O O . GLU A 1 98 ? -0.121 -1.042 -17.673 1.00 82.69 98 GLU A O 1
ATOM 815 N N . TYR A 1 99 ? -0.494 0.544 -16.141 1.00 81.19 99 TYR A N 1
ATOM 816 C CA . TYR A 1 99 ? -0.262 1.645 -17.077 1.00 81.19 99 TYR A CA 1
ATOM 817 C C . TYR A 1 99 ? 1.172 1.661 -17.631 1.00 81.19 99 TYR A C 1
ATOM 819 O O . TYR A 1 99 ? 1.374 1.832 -18.834 1.00 81.19 99 TYR A O 1
ATOM 827 N N . ILE A 1 100 ? 2.176 1.440 -16.775 1.00 73.50 100 ILE A N 1
ATOM 828 C CA . ILE A 1 100 ? 3.579 1.332 -17.201 1.00 73.50 100 ILE A CA 1
ATOM 829 C C . ILE A 1 100 ? 3.753 0.163 -18.173 1.00 73.50 100 ILE A C 1
ATOM 831 O O . ILE A 1 100 ? 4.423 0.319 -19.191 1.00 73.50 100 ILE A O 1
ATOM 835 N N . LYS A 1 101 ? 3.137 -0.989 -17.894 1.00 74.75 101 LYS A N 1
ATOM 836 C CA . LYS A 1 101 ? 3.195 -2.159 -18.773 1.00 74.75 101 LYS A CA 1
ATOM 837 C C . LYS A 1 101 ? 2.626 -1.852 -20.160 1.00 74.75 101 LYS A C 1
ATOM 839 O O . LYS A 1 101 ? 3.308 -2.111 -21.146 1.00 74.75 101 LYS A O 1
ATOM 844 N N . ILE A 1 102 ? 1.441 -1.240 -20.229 1.00 80.19 102 ILE A N 1
ATOM 845 C CA . ILE A 1 102 ? 0.816 -0.836 -21.500 1.00 80.19 102 ILE A CA 1
ATOM 846 C C . ILE A 1 102 ? 1.730 0.125 -22.270 1.00 80.19 102 ILE A C 1
ATOM 848 O O . ILE A 1 102 ? 1.968 -0.073 -23.457 1.00 80.19 102 ILE A O 1
ATOM 852 N N . LEU A 1 103 ? 2.303 1.130 -21.598 1.00 71.31 103 LEU A N 1
ATOM 853 C CA . LEU A 1 103 ? 3.229 2.069 -22.238 1.00 71.31 103 LEU A CA 1
ATOM 854 C C . LEU A 1 103 ? 4.492 1.387 -22.779 1.00 71.31 103 LEU A C 1
ATOM 856 O O . LEU A 1 103 ? 4.981 1.759 -23.845 1.00 71.31 103 LEU A O 1
ATOM 860 N N . VAL A 1 104 ? 5.041 0.414 -22.050 1.00 72.44 104 VAL A N 1
ATOM 861 C CA . VAL A 1 104 ? 6.207 -0.356 -22.505 1.00 72.44 104 VAL A CA 1
ATOM 862 C C . VAL A 1 104 ? 5.846 -1.193 -23.729 1.00 72.44 104 VAL A C 1
ATOM 864 O O . VAL A 1 104 ? 6.597 -1.186 -24.703 1.00 72.44 104 VAL A O 1
ATOM 867 N N . GLU A 1 105 ? 4.691 -1.857 -23.717 1.00 78.75 105 GLU A N 1
ATOM 868 C CA . GLU A 1 105 ? 4.198 -2.639 -24.855 1.00 78.75 105 GLU A CA 1
ATOM 869 C C . GLU A 1 105 ? 3.965 -1.745 -26.087 1.00 78.75 105 GLU A C 1
ATOM 871 O O . GLU A 1 105 ? 4.523 -2.024 -27.147 1.00 78.75 105 GLU A O 1
ATOM 876 N N . GLU A 1 106 ? 3.272 -0.608 -25.953 1.00 76.12 106 GLU A N 1
ATOM 877 C CA . GLU A 1 106 ? 3.029 0.336 -27.060 1.00 76.12 106 GLU A CA 1
ATOM 878 C C . GLU A 1 106 ? 4.310 0.938 -27.658 1.00 76.12 106 GLU A C 1
ATOM 880 O O . GLU A 1 106 ? 4.363 1.269 -28.846 1.00 76.12 106 GLU A O 1
ATOM 885 N N . LYS A 1 107 ? 5.345 1.149 -26.838 1.00 73.56 107 LYS A N 1
ATOM 886 C CA . LYS A 1 107 ? 6.606 1.756 -27.288 1.00 73.56 107 LYS A CA 1
ATOM 887 C C . LYS A 1 107 ? 7.641 0.742 -27.752 1.00 73.56 107 LYS A C 1
ATOM 889 O O . LYS A 1 107 ? 8.574 1.153 -28.442 1.00 73.56 107 LYS A O 1
ATOM 894 N N . SER A 1 108 ? 7.469 -0.540 -27.437 1.00 75.19 108 SER A N 1
ATOM 895 C CA . SER A 1 108 ? 8.402 -1.601 -27.828 1.00 75.19 108 SER A CA 1
ATOM 896 C C . SER A 1 108 ? 8.592 -1.667 -29.348 1.00 75.19 108 SER A C 1
ATOM 898 O O . SER A 1 108 ? 9.713 -1.521 -29.828 1.00 75.19 108 SER A O 1
ATOM 900 N N . GLU A 1 109 ? 7.500 -1.704 -30.116 1.00 74.88 109 GLU A N 1
ATOM 901 C CA . GLU A 1 109 ? 7.551 -1.747 -31.584 1.00 74.88 109 GLU A CA 1
ATOM 902 C C . GLU A 1 109 ? 8.233 -0.512 -32.198 1.00 74.88 109 GLU A C 1
ATOM 904 O O . GLU A 1 109 ? 8.958 -0.612 -33.188 1.00 74.88 109 GLU A O 1
ATOM 909 N N . GLN A 1 110 ? 8.036 0.671 -31.602 1.00 71.56 110 GLN A N 1
ATOM 910 C CA . GLN A 1 110 ? 8.659 1.914 -32.074 1.00 71.56 110 GLN A CA 1
ATOM 911 C C . GLN A 1 110 ? 10.172 1.910 -31.831 1.00 71.56 110 GLN A C 1
ATOM 913 O O . GLN A 1 110 ? 10.934 2.384 -32.677 1.00 71.56 110 GLN A O 1
ATOM 918 N N . VAL A 1 111 ? 10.608 1.378 -30.687 1.00 70.44 111 VAL A N 1
ATOM 919 C CA . VAL A 1 111 ? 12.029 1.237 -30.348 1.00 70.44 111 VAL A CA 1
ATOM 920 C C . VAL A 1 111 ? 12.691 0.206 -31.257 1.00 70.44 111 VAL A C 1
ATOM 922 O O . VAL A 1 111 ? 13.739 0.506 -31.828 1.00 70.44 111 VAL A O 1
ATOM 925 N N . ASP A 1 112 ? 12.057 -0.944 -31.473 1.00 76.19 112 ASP A N 1
ATOM 926 C CA . ASP A 1 112 ? 12.570 -1.994 -32.359 1.00 76.19 112 ASP A CA 1
ATOM 927 C C . ASP A 1 112 ? 12.683 -1.506 -33.811 1.00 76.19 112 ASP A C 1
ATOM 929 O O . ASP A 1 112 ? 13.687 -1.746 -34.487 1.00 76.19 112 ASP A O 1
ATOM 933 N N . PHE A 1 113 ? 11.700 -0.732 -34.284 1.00 74.88 113 PHE A N 1
ATOM 934 C CA . PHE A 1 113 ? 11.743 -0.115 -35.609 1.00 74.88 113 PHE A CA 1
ATOM 935 C C . PHE A 1 113 ? 12.890 0.897 -35.749 1.00 74.88 113 PHE A C 1
ATOM 937 O O . PHE A 1 113 ? 13.579 0.933 -36.774 1.00 74.88 113 PHE A O 1
ATOM 944 N N . LEU A 1 114 ? 13.130 1.722 -34.725 1.00 72.50 114 LEU A N 1
ATOM 945 C CA . LEU A 1 114 ? 14.260 2.654 -34.711 1.00 72.50 114 LEU A CA 1
ATOM 946 C C . LEU A 1 114 ? 15.601 1.916 -34.707 1.00 72.50 114 LEU A C 1
ATOM 948 O O . LEU A 1 114 ? 16.511 2.324 -35.433 1.00 72.50 114 LEU A O 1
ATOM 952 N N . LEU A 1 115 ? 15.708 0.825 -33.946 1.00 81.19 115 LEU A N 1
ATOM 953 C CA . LEU A 1 115 ? 16.907 -0.009 -33.897 1.00 81.19 115 LEU A CA 1
ATOM 954 C C . LEU A 1 115 ? 17.202 -0.629 -35.267 1.00 81.19 115 LEU A C 1
ATOM 956 O O . LEU A 1 115 ? 18.309 -0.491 -35.781 1.00 81.19 115 LEU A O 1
ATOM 960 N N . SER A 1 116 ? 16.187 -1.204 -35.914 1.00 86.00 116 SER A N 1
ATOM 961 C CA . SER A 1 116 ? 16.320 -1.790 -37.252 1.00 86.00 116 SER A CA 1
ATOM 962 C C . SER A 1 116 ? 16.745 -0.759 -38.310 1.00 86.00 116 SER A C 1
ATOM 964 O O . SER A 1 116 ? 17.616 -1.023 -39.149 1.00 86.00 116 SER A O 1
ATOM 966 N N . ASN A 1 117 ? 16.191 0.456 -38.251 1.00 83.44 117 ASN A N 1
ATOM 967 C CA . ASN A 1 117 ? 16.596 1.548 -39.140 1.00 83.44 117 ASN A CA 1
ATOM 968 C C . ASN A 1 117 ? 18.031 2.013 -38.877 1.00 83.44 117 ASN A C 1
ATOM 970 O O . ASN A 1 117 ? 18.751 2.346 -39.825 1.00 83.44 117 ASN A O 1
ATOM 974 N N . TYR A 1 118 ? 18.452 2.040 -37.612 1.00 85.56 118 TYR A N 1
ATOM 975 C CA . TYR A 1 118 ? 19.819 2.377 -37.234 1.00 85.56 118 TYR A CA 1
ATOM 976 C C . TYR A 1 118 ? 20.813 1.342 -37.773 1.00 85.56 118 TYR A C 1
ATOM 978 O O . TYR A 1 118 ? 21.756 1.722 -38.466 1.00 85.56 118 TYR A O 1
ATOM 986 N N . GLU A 1 119 ? 20.556 0.049 -37.564 1.00 88.19 119 GLU A N 1
ATOM 987 C CA . GLU A 1 119 ? 21.388 -1.050 -38.082 1.00 88.19 119 GLU A CA 1
ATOM 988 C C . GLU A 1 119 ? 21.491 -1.019 -39.615 1.00 88.19 119 GLU A C 1
ATOM 990 O O . GLU A 1 119 ? 22.572 -1.164 -40.196 1.00 88.19 119 GLU A O 1
ATOM 995 N N . THR A 1 120 ? 20.370 -0.758 -40.294 1.00 88.69 120 THR A N 1
ATOM 996 C CA . THR A 1 120 ? 20.341 -0.628 -41.758 1.00 88.69 120 THR A CA 1
ATOM 997 C C . THR A 1 120 ? 21.164 0.575 -42.225 1.00 88.69 120 THR A C 1
ATOM 999 O O . THR A 1 120 ? 21.920 0.481 -43.198 1.00 88.69 120 THR A O 1
ATOM 1002 N N . SER A 1 121 ? 21.055 1.702 -41.519 1.00 85.56 121 SER A N 1
ATOM 1003 C CA . SER A 1 121 ? 21.811 2.921 -41.823 1.00 85.56 121 SER A CA 1
ATOM 1004 C C . SER A 1 121 ? 23.310 2.724 -41.603 1.00 85.56 121 SER A C 1
ATOM 1006 O O . SER A 1 121 ? 24.111 3.104 -42.458 1.00 85.56 121 SER A O 1
ATOM 1008 N N . GLU A 1 122 ? 23.702 2.082 -40.503 1.00 87.12 122 GLU A N 1
ATOM 1009 C CA . GLU A 1 122 ? 25.095 1.751 -40.205 1.00 87.12 122 GLU A CA 1
ATOM 1010 C C . GLU A 1 122 ? 25.694 0.846 -41.290 1.00 87.12 122 GLU A C 1
ATOM 1012 O O . GLU A 1 122 ? 26.761 1.146 -41.834 1.00 87.12 122 GLU A O 1
ATOM 1017 N N . SER A 1 123 ? 24.968 -0.203 -41.689 1.00 88.69 123 SER A N 1
ATOM 1018 C CA . SER A 1 123 ? 25.370 -1.089 -42.787 1.00 88.69 123 SER A CA 1
ATOM 1019 C C . SER A 1 123 ? 25.549 -0.329 -44.106 1.00 88.69 123 SER A C 1
ATOM 1021 O O . SER A 1 123 ? 26.538 -0.527 -44.823 1.00 88.69 123 SER A O 1
ATOM 1023 N N . PHE A 1 124 ? 24.638 0.595 -44.427 1.00 90.69 124 PHE A N 1
ATOM 1024 C CA . PHE A 1 124 ? 24.744 1.418 -45.631 1.00 90.69 124 PHE A CA 1
ATOM 1025 C C . PHE A 1 124 ? 25.974 2.338 -45.599 1.00 90.69 124 PHE A C 1
ATOM 1027 O O . PHE A 1 124 ? 26.710 2.412 -46.587 1.00 90.69 124 PHE A O 1
ATOM 1034 N N . VAL A 1 125 ? 26.242 2.993 -44.465 1.00 88.38 125 VAL A N 1
ATOM 1035 C CA . VAL A 1 125 ? 27.417 3.861 -44.282 1.00 88.38 125 VAL A CA 1
ATOM 1036 C C .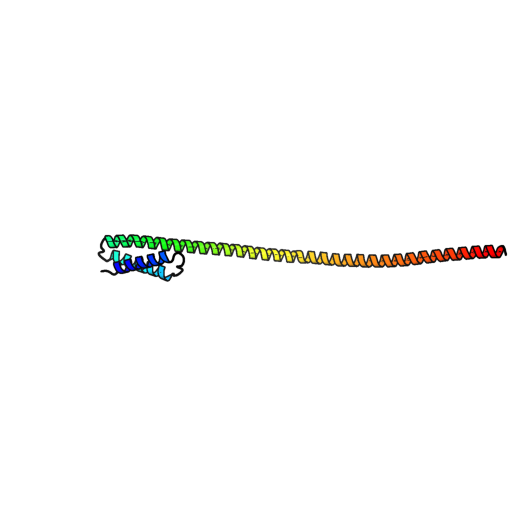 VAL A 1 125 ? 28.713 3.056 -44.385 1.00 88.38 125 VAL A C 1
ATOM 1038 O O . VAL A 1 125 ? 29.629 3.459 -45.110 1.00 88.38 125 VAL A O 1
ATOM 1041 N N . MET A 1 126 ? 28.783 1.894 -43.735 1.00 90.31 126 MET A N 1
ATOM 1042 C CA . MET A 1 126 ? 29.949 1.009 -43.790 1.00 90.31 126 MET A CA 1
ATOM 1043 C C . MET A 1 126 ? 30.221 0.538 -45.221 1.00 90.31 126 MET A C 1
ATOM 1045 O O . MET A 1 126 ? 31.336 0.703 -45.725 1.00 90.31 126 MET A O 1
ATOM 1049 N N . ASN A 1 127 ? 29.195 0.061 -45.927 1.00 90.31 127 ASN A N 1
ATOM 1050 C CA . ASN A 1 127 ? 29.320 -0.363 -47.322 1.00 90.31 127 ASN A CA 1
ATOM 1051 C C . ASN A 1 127 ? 29.685 0.801 -48.257 1.00 90.31 127 ASN A C 1
ATOM 1053 O O . ASN A 1 127 ? 30.525 0.646 -49.150 1.00 90.31 127 ASN A O 1
ATOM 1057 N N . GLY A 1 128 ? 29.101 1.982 -48.045 1.00 87.25 128 GLY A N 1
ATOM 1058 C CA . GLY A 1 128 ? 29.435 3.199 -48.781 1.00 87.25 128 GLY A CA 1
ATOM 1059 C C . GLY A 1 128 ? 30.898 3.597 -48.593 1.00 87.25 128 GLY A C 1
ATOM 1060 O O . GLY A 1 128 ? 31.603 3.851 -49.574 1.00 87.25 128 GLY A O 1
ATOM 1061 N N . SER A 1 129 ? 31.388 3.569 -47.352 1.00 87.62 129 SER A N 1
ATOM 1062 C CA . SER A 1 129 ? 32.782 3.878 -47.024 1.00 87.62 129 SER A CA 1
ATOM 1063 C C . SER A 1 129 ? 33.761 2.893 -47.677 1.00 87.62 129 SER A C 1
ATOM 1065 O O . SER A 1 129 ? 34.747 3.312 -48.292 1.00 87.62 129 SER A O 1
ATOM 1067 N N . PHE A 1 130 ? 33.449 1.594 -47.651 1.00 90.69 130 PHE A N 1
ATOM 1068 C CA . PHE A 1 130 ? 34.257 0.553 -48.280 1.00 90.69 130 PHE A CA 1
ATOM 1069 C C . PHE A 1 130 ? 34.319 0.726 -49.805 1.00 90.69 130 PHE A C 1
ATOM 1071 O O . PHE A 1 130 ? 35.391 0.670 -50.418 1.00 90.69 130 PHE A O 1
ATOM 1078 N N . ASN A 1 131 ? 33.174 1.008 -50.431 1.00 88.81 131 ASN A N 1
ATOM 1079 C CA . ASN A 1 131 ? 33.096 1.258 -51.867 1.00 88.81 131 ASN A CA 1
ATOM 1080 C C . ASN A 1 131 ? 33.853 2.530 -52.276 1.00 88.81 131 ASN A C 1
ATOM 1082 O O . ASN A 1 131 ? 34.555 2.518 -53.292 1.00 88.81 131 ASN A O 1
ATOM 1086 N N . LEU A 1 132 ? 33.786 3.593 -51.469 1.00 87.75 132 LEU A 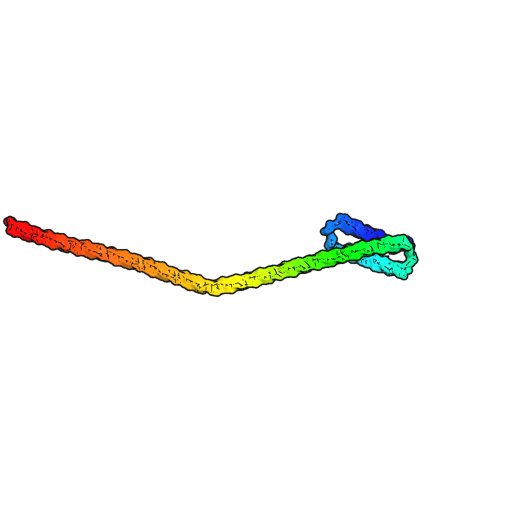N 1
ATOM 1087 C CA . LEU A 1 132 ? 34.554 4.824 -51.679 1.00 87.75 132 LEU A CA 1
ATOM 1088 C C . LEU A 1 132 ? 36.063 4.582 -51.580 1.00 87.75 132 LEU A C 1
ATOM 1090 O O . LEU A 1 132 ? 36.810 5.036 -52.448 1.00 87.75 132 LEU A O 1
ATOM 1094 N N . GLN A 1 133 ? 36.527 3.820 -50.586 1.00 87.69 133 GLN A N 1
ATOM 1095 C CA . GLN A 1 133 ? 37.941 3.444 -50.480 1.00 87.69 133 GLN A CA 1
ATOM 1096 C C . GLN A 1 133 ? 38.405 2.644 -51.702 1.00 87.69 133 GLN A C 1
ATOM 1098 O O . GLN A 1 133 ? 39.458 2.931 -52.282 1.00 87.69 133 GLN A O 1
ATOM 1103 N N . LYS A 1 134 ? 37.594 1.682 -52.154 1.00 87.81 134 LYS A N 1
ATOM 1104 C CA . LYS A 1 134 ? 37.881 0.881 -53.350 1.00 87.81 134 LYS A CA 1
ATOM 1105 C C . LYS A 1 134 ? 37.941 1.744 -54.611 1.00 87.81 134 LYS A C 1
ATOM 1107 O O . LYS A 1 134 ? 38.828 1.545 -55.446 1.00 87.81 134 LYS A O 1
ATOM 1112 N N . TYR A 1 135 ? 37.030 2.707 -54.749 1.00 87.00 135 TYR A N 1
ATOM 1113 C CA . TYR A 1 135 ? 37.026 3.654 -55.861 1.00 87.00 135 TYR A CA 1
ATOM 1114 C C . TYR A 1 135 ? 38.256 4.565 -55.833 1.00 87.00 135 TYR A C 1
ATOM 1116 O O . TYR A 1 135 ? 38.962 4.659 -56.837 1.00 87.00 135 TYR A O 1
ATOM 1124 N N . ASN A 1 136 ? 38.586 5.146 -54.679 1.00 81.31 136 ASN A N 1
ATOM 1125 C CA . ASN A 1 136 ? 39.775 5.983 -54.508 1.00 81.31 136 ASN A CA 1
ATOM 1126 C C . ASN A 1 136 ? 41.064 5.214 -54.821 1.00 81.31 136 ASN A C 1
ATOM 1128 O O . ASN A 1 136 ? 41.933 5.730 -55.525 1.00 81.31 136 ASN A O 1
ATOM 1132 N N . GLY A 1 137 ? 41.165 3.954 -54.385 1.00 83.75 137 GLY A N 1
ATOM 1133 C CA . GLY A 1 137 ? 42.291 3.083 -54.723 1.00 83.75 137 GLY A CA 1
ATOM 1134 C C . GLY A 1 137 ? 42.412 2.821 -56.228 1.00 83.75 137 GLY A C 1
ATOM 1135 O O . GLY A 1 137 ? 43.509 2.894 -56.786 1.00 83.75 137 GLY A O 1
ATOM 1136 N N . ARG A 1 138 ? 41.292 2.564 -56.921 1.00 85.19 138 ARG A N 1
ATOM 1137 C CA . ARG A 1 138 ? 41.269 2.413 -58.390 1.00 85.19 138 ARG A CA 1
ATOM 1138 C C . ARG A 1 138 ? 41.657 3.710 -59.099 1.00 85.19 138 ARG A C 1
ATOM 1140 O O . ARG A 1 138 ? 42.479 3.678 -60.011 1.00 85.19 138 ARG A O 1
ATOM 1147 N N . PHE A 1 139 ? 41.114 4.839 -58.657 1.00 84.19 139 PHE A N 1
ATOM 1148 C CA . PHE A 1 139 ? 41.395 6.153 -59.225 1.00 84.19 139 PHE A CA 1
ATOM 1149 C C . PHE A 1 139 ? 42.867 6.546 -59.063 1.00 84.19 139 PHE A C 1
ATOM 1151 O O . PHE A 1 139 ? 43.487 7.041 -60.005 1.00 84.19 139 PHE A O 1
ATOM 1158 N N . PHE A 1 140 ? 43.463 6.261 -57.901 1.00 81.81 140 PHE A N 1
ATOM 1159 C CA . PHE A 1 140 ? 44.886 6.490 -57.665 1.00 81.81 140 PHE A CA 1
ATOM 1160 C C . PHE A 1 140 ? 45.759 5.627 -58.584 1.00 81.81 140 PHE A C 1
ATOM 1162 O O . PHE A 1 140 ? 46.661 6.153 -59.234 1.00 81.81 140 PHE A O 1
ATOM 1169 N N . LYS A 1 141 ? 45.449 4.328 -58.719 1.00 82.56 141 LYS A N 1
ATOM 1170 C CA . LYS A 1 141 ? 46.140 3.434 -59.668 1.00 82.56 141 LYS A CA 1
ATOM 1171 C C . LYS A 1 141 ? 46.061 3.958 -61.102 1.00 82.56 141 LYS A C 1
ATOM 1173 O O . LYS A 1 141 ? 47.070 3.963 -61.800 1.00 82.56 141 LYS A O 1
ATOM 1178 N N . TRP A 1 142 ? 44.896 4.450 -61.520 1.00 82.44 142 TRP A N 1
ATOM 1179 C CA . TRP A 1 142 ? 44.701 5.016 -62.855 1.00 82.44 142 TRP A CA 1
ATOM 1180 C C . TRP A 1 142 ? 45.529 6.292 -63.064 1.00 82.44 142 TRP A C 1
ATOM 1182 O O . TRP A 1 142 ? 46.233 6.412 -64.064 1.00 82.44 142 TRP A O 1
ATOM 1192 N N . LYS A 1 143 ? 45.547 7.202 -62.079 1.00 83.81 143 LYS A N 1
ATOM 1193 C CA . LYS A 1 143 ? 46.408 8.399 -62.097 1.00 83.81 143 LYS A CA 1
ATOM 1194 C C . LYS A 1 143 ? 47.895 8.057 -62.205 1.00 83.81 143 LYS A C 1
ATOM 1196 O O . LYS A 1 143 ? 48.613 8.727 -62.945 1.00 83.81 143 LYS A O 1
ATOM 1201 N N . VAL A 1 144 ? 48.364 7.047 -61.471 1.00 84.88 144 VAL A N 1
ATOM 1202 C CA . VAL A 1 144 ? 49.762 6.590 -61.542 1.00 84.88 144 VAL A CA 1
ATOM 1203 C C . VAL A 1 144 ? 50.071 6.031 -62.929 1.00 84.88 144 VAL A C 1
ATOM 1205 O O . VAL A 1 144 ? 51.069 6.423 -63.527 1.00 84.88 144 VAL A O 1
ATOM 1208 N N . LEU A 1 145 ? 49.195 5.185 -63.474 1.00 85.75 145 LEU A N 1
ATOM 1209 C CA . LEU A 1 145 ? 49.379 4.573 -64.792 1.00 85.75 145 LEU A CA 1
ATOM 1210 C C . LEU A 1 145 ? 49.452 5.638 -65.900 1.00 85.75 145 LEU A C 1
ATOM 1212 O O . LEU A 1 145 ? 50.378 5.620 -66.708 1.00 85.75 145 LEU A O 1
ATOM 1216 N N . VAL A 1 146 ? 48.556 6.630 -65.876 1.00 87.81 146 VAL A N 1
ATOM 1217 C CA . VAL A 1 146 ? 48.585 7.765 -66.817 1.00 87.81 146 VAL A CA 1
ATOM 1218 C C . VAL A 1 146 ? 49.892 8.558 -66.704 1.00 87.81 146 VAL A C 1
ATOM 1220 O O . VAL A 1 146 ? 50.494 8.888 -67.724 1.00 87.81 146 VAL A O 1
ATOM 1223 N N . LYS A 1 147 ? 50.382 8.827 -65.484 1.00 86.88 147 LYS A N 1
ATOM 1224 C CA . LYS A 1 147 ? 51.674 9.511 -65.287 1.00 86.88 147 LYS A CA 1
ATOM 1225 C C . LYS A 1 147 ? 52.847 8.722 -65.870 1.00 86.88 147 LYS A C 1
ATOM 1227 O O . LYS A 1 147 ? 53.704 9.321 -66.512 1.00 86.88 147 LYS A O 1
ATOM 1232 N N . VAL A 1 148 ? 52.879 7.402 -65.672 1.00 87.62 148 VAL A N 1
ATOM 1233 C CA . VAL A 1 148 ? 53.935 6.536 -66.224 1.00 87.62 148 VAL A CA 1
ATOM 1234 C C . VAL A 1 148 ? 53.932 6.587 -67.752 1.00 87.62 148 VAL A C 1
ATOM 1236 O O . VAL A 1 148 ? 54.989 6.780 -68.344 1.00 87.62 148 VAL A O 1
ATOM 1239 N N . ILE A 1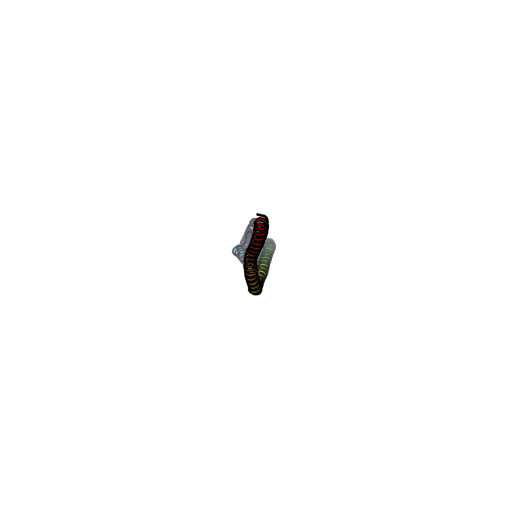 149 ? 52.758 6.511 -68.390 1.00 88.88 149 ILE A N 1
ATOM 1240 C CA . ILE A 1 149 ? 52.641 6.611 -69.855 1.00 88.88 149 ILE A CA 1
ATOM 1241 C C . ILE A 1 149 ? 53.217 7.938 -70.366 1.00 88.88 149 ILE A C 1
ATOM 1243 O O . ILE A 1 149 ? 54.000 7.938 -71.315 1.00 88.88 149 ILE A O 1
ATOM 1247 N N . ILE A 1 150 ? 52.875 9.061 -69.728 1.00 89.44 150 ILE A N 1
ATOM 1248 C CA . ILE A 1 150 ? 53.382 10.385 -70.124 1.00 89.44 150 ILE A CA 1
ATOM 1249 C C . ILE A 1 150 ? 54.913 10.440 -70.018 1.00 89.44 150 ILE A C 1
ATOM 1251 O O . ILE A 1 150 ? 55.572 10.927 -70.935 1.00 89.44 150 ILE A O 1
ATOM 1255 N N . ILE A 1 151 ? 55.488 9.903 -68.937 1.00 91.00 151 ILE A N 1
ATOM 1256 C CA . ILE A 1 151 ? 56.946 9.845 -68.752 1.00 91.00 151 ILE A CA 1
ATOM 1257 C C . ILE A 1 151 ? 57.600 8.981 -69.840 1.00 91.00 151 ILE A C 1
ATOM 1259 O O . ILE A 1 151 ? 58.595 9.402 -70.425 1.00 91.00 151 ILE A O 1
ATOM 1263 N N . CYS A 1 152 ? 57.034 7.815 -70.164 1.00 88.25 152 CYS A N 1
ATOM 1264 C CA . CYS A 1 152 ? 57.547 6.957 -71.236 1.00 88.25 152 CYS A CA 1
ATOM 1265 C C . CYS A 1 152 ? 57.529 7.658 -72.601 1.00 88.25 152 CYS A C 1
ATOM 1267 O O . CYS A 1 152 ? 58.503 7.563 -73.346 1.00 88.25 152 CYS A O 1
ATOM 1269 N N . ILE A 1 153 ? 56.457 8.396 -72.915 1.00 89.31 153 ILE A N 1
ATOM 1270 C CA . ILE A 1 153 ? 56.366 9.189 -74.148 1.00 89.31 153 ILE A CA 1
ATOM 1271 C C . ILE A 1 153 ? 57.465 10.258 -74.170 1.00 89.31 153 ILE A C 1
ATOM 1273 O O . ILE A 1 153 ? 58.171 10.384 -75.168 1.00 89.31 153 ILE A O 1
ATOM 1277 N N . LEU A 1 154 ? 57.658 10.992 -73.070 1.00 87.94 154 LEU A N 1
ATOM 1278 C CA . LEU A 1 154 ? 58.702 12.017 -72.973 1.00 87.94 154 LEU A CA 1
ATOM 1279 C C . LEU A 1 154 ? 60.108 11.434 -73.168 1.00 87.94 154 LEU A C 1
ATOM 1281 O O . LEU A 1 154 ? 60.879 11.988 -73.947 1.00 87.94 154 LEU A O 1
ATOM 1285 N N . ILE A 1 155 ? 60.419 10.301 -72.528 1.00 90.12 155 ILE A N 1
ATOM 1286 C CA . ILE A 1 155 ? 61.706 9.601 -72.691 1.00 90.12 155 ILE A CA 1
ATOM 1287 C C . ILE A 1 155 ? 61.907 9.151 -74.144 1.00 90.12 155 ILE A C 1
ATOM 1289 O O . ILE A 1 155 ? 63.001 9.277 -74.688 1.00 90.12 155 ILE A O 1
ATOM 1293 N N . PHE A 1 156 ? 60.858 8.650 -74.800 1.00 89.19 156 PHE A N 1
ATOM 1294 C CA . PHE A 1 156 ? 60.942 8.246 -76.203 1.00 89.19 156 PHE A CA 1
ATOM 1295 C C . PHE A 1 156 ? 61.246 9.436 -77.124 1.00 89.19 156 PHE A C 1
ATOM 1297 O O . PHE A 1 156 ? 62.094 9.337 -78.012 1.00 89.19 156 PHE A O 1
ATOM 1304 N N . TYR A 1 157 ? 60.603 10.584 -76.892 1.00 86.31 157 TYR A N 1
ATOM 1305 C CA . TYR A 1 157 ? 60.873 11.802 -77.657 1.00 86.31 157 TYR A CA 1
ATOM 1306 C C . TYR A 1 157 ? 62.288 12.340 -77.425 1.00 86.31 157 TYR A C 1
ATOM 1308 O O . TYR A 1 157 ? 62.950 12.707 -78.395 1.00 86.31 157 TYR A O 1
ATOM 1316 N N . THR A 1 158 ? 62.786 12.358 -76.184 1.00 85.44 158 THR A N 1
ATOM 1317 C CA . THR A 1 158 ? 64.159 12.815 -75.908 1.00 85.44 158 THR A CA 1
ATOM 1318 C C . THR A 1 158 ? 65.200 11.868 -76.497 1.00 85.44 158 THR A C 1
ATOM 1320 O O . THR A 1 158 ? 66.157 12.342 -77.104 1.00 85.44 158 THR A O 1
ATOM 1323 N N . ALA A 1 159 ? 64.993 10.551 -76.414 1.00 83.88 159 ALA A N 1
ATOM 1324 C CA . ALA A 1 159 ? 65.860 9.563 -77.056 1.00 83.88 159 ALA A CA 1
ATOM 1325 C C . ALA A 1 159 ? 65.898 9.743 -78.581 1.00 83.88 159 ALA A C 1
ATOM 1327 O O . ALA A 1 159 ? 66.976 9.726 -79.173 1.00 83.88 159 ALA A O 1
ATOM 1328 N N . LYS A 1 160 ? 64.741 9.995 -79.210 1.00 83.44 160 LYS A N 1
ATOM 1329 C CA . LYS A 1 160 ? 64.653 10.278 -80.649 1.00 83.44 160 LYS A CA 1
ATOM 1330 C C . LYS A 1 160 ? 65.413 11.551 -81.034 1.00 83.44 160 LYS A C 1
ATOM 1332 O O . LYS A 1 160 ? 66.109 11.555 -82.045 1.00 83.44 160 LYS A O 1
ATOM 1337 N N . ILE A 1 161 ? 65.307 12.612 -80.232 1.00 81.88 161 ILE A N 1
ATOM 1338 C CA . ILE A 1 161 ? 66.054 13.859 -80.453 1.00 81.88 161 ILE A CA 1
ATOM 1339 C C . ILE A 1 161 ? 67.559 13.604 -80.321 1.00 81.88 161 ILE A C 1
ATOM 1341 O O . ILE A 1 161 ? 68.307 13.983 -81.213 1.00 81.88 161 ILE A O 1
ATOM 1345 N N . ILE A 1 162 ? 68.007 12.911 -79.271 1.00 80.69 162 ILE A N 1
ATOM 1346 C CA . ILE A 1 162 ? 69.430 12.584 -79.081 1.00 80.69 162 ILE A CA 1
ATOM 1347 C C . ILE A 1 162 ? 69.961 11.752 -80.256 1.00 80.69 162 ILE A C 1
ATOM 1349 O O . ILE A 1 162 ? 71.011 12.081 -80.791 1.00 80.69 162 ILE A O 1
ATOM 1353 N N . SER A 1 163 ? 69.214 10.743 -80.719 1.00 75.00 163 SER A N 1
ATOM 1354 C CA . SER A 1 163 ? 69.601 9.926 -81.882 1.00 75.00 163 SER A CA 1
ATOM 1355 C C . SER A 1 163 ? 69.622 10.681 -83.214 1.00 75.00 163 SER A C 1
ATOM 1357 O O . SER A 1 163 ? 70.166 10.179 -84.184 1.00 75.00 163 SER A O 1
ATOM 1359 N N . PHE A 1 164 ? 68.988 11.853 -83.290 1.00 74.56 164 PHE A N 1
ATOM 1360 C CA . PHE A 1 164 ? 69.017 12.700 -84.483 1.00 74.56 164 PHE A CA 1
ATOM 1361 C C . PHE A 1 164 ? 70.260 13.605 -84.516 1.00 74.56 164 PHE A C 1
ATOM 1363 O O . PHE A 1 164 ? 70.668 14.051 -85.583 1.00 74.56 164 PHE A O 1
ATOM 1370 N N . PHE A 1 165 ? 70.849 13.887 -83.351 1.00 67.62 165 PHE A N 1
ATOM 1371 C CA . PHE A 1 165 ? 72.042 14.724 -83.202 1.00 67.62 165 PHE A CA 1
ATOM 1372 C C . PHE A 1 165 ? 73.352 13.926 -83.084 1.00 67.62 165 PHE A C 1
ATOM 1374 O O . PHE A 1 165 ? 74.414 14.542 -82.989 1.00 67.62 165 PHE A O 1
ATOM 1381 N N . LEU A 1 166 ? 73.281 12.593 -83.071 1.00 56.88 166 LEU A N 1
ATOM 1382 C CA . LEU A 1 166 ? 74.404 11.663 -82.920 1.00 56.88 166 LEU A CA 1
ATOM 1383 C C . LEU A 1 166 ? 74.582 10.853 -84.206 1.00 56.88 166 LEU A C 1
ATOM 1385 O O . LEU A 1 166 ? 75.745 10.698 -84.633 1.00 56.88 166 LEU A O 1
#